Protein AF-K9GLC1-F1 (afdb_monomer)

Secondary structure (DSSP, 8-state):
-TTTT-EEEEE-SS-TT-EEEEE-HHHHHHHHHHHHHHHHHHHHHHHTS-HHHHHHHHHHHHHHHHHHHHT-S------------

InterPro domains:
  IPR000835 MarR-type HTH domain [PR00598] (14-30)
  IPR000835 MarR-type HTH domain [PR00598] (44-64)
  IPR000835 MarR-type HTH domain [PS50995] (1-66)
  IPR036388 Winged helix-like DNA-binding domain superfamily [G3DSA:1.10.10.10] (1-73)
  IPR036390 Winged helix DNA-binding domain superfamily [SSF46785] (1-71)

Radius of gyration: 20.77 Å; Cα contacts (8 Å, |Δi|>4): 44; chains: 1; bounding box: 45×38×54 Å

Structure (mmCIF, N/CA/C/O backbone):
data_AF-K9GLC1-F1
#
_entry.id   AF-K9GLC1-F1
#
loop_
_atom_site.group_PDB
_atom_site.id
_atom_site.type_symbol
_atom_site.label_atom_id
_atom_site.label_alt_id
_atom_site.label_comp_id
_atom_site.label_asym_id
_atom_site.label_entity_id
_atom_site.label_seq_id
_atom_site.pdbx_PDB_ins_code
_atom_site.Cartn_x
_atom_site.Cartn_y
_atom_site.Cartn_z
_atom_site.occupancy
_atom_site.B_iso_or_equiv
_atom_site.auth_seq_id
_atom_site.auth_comp_id
_atom_site.auth_asym_id
_atom_site.auth_atom_id
_atom_site.pdbx_PDB_model_num
ATOM 1 N N . MET A 1 1 ? -7.507 3.162 16.013 1.00 51.41 1 MET A N 1
ATOM 2 C CA . MET A 1 1 ? -8.349 2.056 15.479 1.00 51.41 1 MET A CA 1
ATOM 3 C C . MET A 1 1 ? -9.058 1.239 16.566 1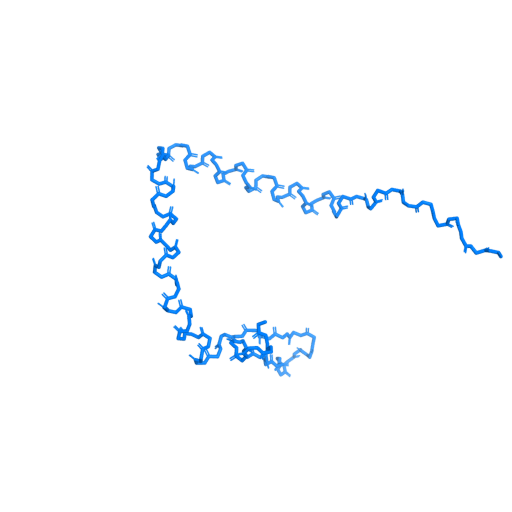.00 51.41 1 MET A C 1
ATOM 5 O O . MET A 1 1 ? -10.261 1.033 16.446 1.00 51.41 1 MET A O 1
ATOM 9 N N . THR A 1 2 ? -8.384 0.829 17.647 1.00 44.91 2 THR A N 1
ATOM 10 C CA . THR A 1 2 ? -9.013 0.193 18.831 1.00 44.91 2 THR A CA 1
ATOM 11 C C . THR A 1 2 ? -9.970 1.140 19.565 1.00 44.91 2 THR A C 1
ATOM 13 O O . THR A 1 2 ? -11.083 0.748 19.888 1.00 44.91 2 THR A O 1
ATOM 16 N N . GLN A 1 3 ? -9.599 2.417 19.713 1.00 51.91 3 GLN A N 1
ATOM 17 C CA . GLN A 1 3 ? -10.436 3.446 20.355 1.00 51.91 3 GLN A CA 1
ATOM 18 C C . GLN A 1 3 ? -11.702 3.811 19.546 1.00 51.91 3 GLN A C 1
ATOM 20 O O . GLN A 1 3 ? -12.680 4.286 20.105 1.00 51.91 3 GLN A O 1
ATOM 25 N N . ALA A 1 4 ? -11.722 3.521 18.236 1.00 58.75 4 ALA A N 1
ATOM 26 C CA . ALA A 1 4 ? -12.882 3.733 17.360 1.00 58.75 4 ALA A CA 1
ATOM 27 C C . ALA A 1 4 ? -13.855 2.528 17.323 1.00 58.75 4 ALA A C 1
ATOM 29 O O . ALA A 1 4 ? -14.917 2.592 16.690 1.00 58.75 4 ALA A O 1
ATOM 30 N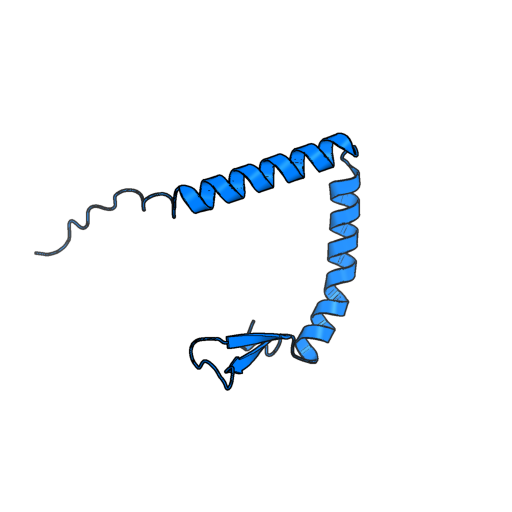 N . GLY A 1 5 ? -13.490 1.414 17.980 1.00 62.72 5 GLY A N 1
ATOM 31 C CA . GLY A 1 5 ? -14.262 0.168 18.001 1.00 62.72 5 GLY A CA 1
ATOM 32 C C . GLY A 1 5 ? -14.274 -0.590 16.669 1.00 62.72 5 GLY A C 1
ATOM 33 O O . GLY A 1 5 ? -15.187 -1.377 16.428 1.00 62.72 5 GLY A O 1
ATOM 34 N N . LEU A 1 6 ? -13.308 -0.340 15.777 1.00 62.09 6 LEU A N 1
ATOM 35 C CA . LEU A 1 6 ? -13.254 -0.935 14.431 1.00 62.09 6 LEU A CA 1
ATOM 36 C C . LEU A 1 6 ? -12.449 -2.242 14.387 1.00 62.09 6 LEU A C 1
ATOM 38 O O . LEU A 1 6 ? -12.636 -3.057 13.489 1.00 62.09 6 LEU A O 1
ATOM 42 N N . VAL A 1 7 ? -11.596 -2.471 15.383 1.00 64.00 7 VAL A N 1
ATOM 43 C CA . VAL A 1 7 ? -10.748 -3.662 15.495 1.00 64.00 7 VAL A CA 1
ATOM 44 C C . VAL A 1 7 ? -11.026 -4.338 16.838 1.00 64.00 7 VAL A C 1
ATOM 46 O O . VAL A 1 7 ? -10.906 -3.701 17.883 1.00 64.00 7 VAL A O 1
ATOM 49 N N . SER A 1 8 ? -11.427 -5.609 16.811 1.00 66.00 8 SER A N 1
ATOM 50 C CA . SER A 1 8 ? -11.469 -6.487 17.979 1.00 66.00 8 SER A CA 1
ATOM 51 C C . SER A 1 8 ? -10.091 -7.084 18.205 1.00 66.00 8 SER A C 1
ATOM 53 O O . SER A 1 8 ? -9.443 -7.549 17.267 1.00 66.00 8 SER A O 1
ATOM 55 N N . ARG A 1 9 ? -9.671 -7.107 19.464 1.00 67.25 9 ARG A N 1
ATOM 56 C CA . ARG A 1 9 ? -8.419 -7.712 19.906 1.00 67.25 9 ARG A CA 1
ATOM 57 C C . ARG A 1 9 ? -8.784 -8.923 20.751 1.00 67.25 9 ARG A C 1
ATOM 59 O O . ARG A 1 9 ? -9.402 -8.760 21.801 1.00 67.25 9 ARG A O 1
ATOM 66 N N . THR A 1 10 ? -8.446 -10.117 20.281 1.00 61.53 10 THR A N 1
ATOM 67 C CA . THR A 1 10 ? -8.679 -11.356 21.030 1.00 61.53 10 THR A CA 1
ATOM 68 C C . THR A 1 10 ? -7.335 -11.992 21.348 1.00 61.53 10 THR A C 1
ATOM 70 O O . THR A 1 10 ? -6.486 -12.146 20.470 1.00 61.53 10 THR A O 1
ATOM 73 N N . THR A 1 11 ? -7.121 -12.317 22.620 1.00 54.62 11 THR A N 1
ATOM 74 C CA . THR A 1 11 ? -5.932 -13.050 23.061 1.00 54.62 11 THR A CA 1
ATOM 75 C C . THR A 1 11 ? -6.058 -14.497 22.608 1.00 54.62 11 THR A C 1
ATOM 77 O O . THR A 1 11 ? -7.092 -15.128 22.845 1.00 54.62 11 THR A O 1
ATOM 80 N N . ASP A 1 12 ? -5.022 -15.014 21.953 1.00 55.22 12 ASP A N 1
ATOM 81 C CA . ASP A 1 12 ? -4.962 -16.426 21.595 1.00 55.22 12 ASP A CA 1
ATOM 82 C C . ASP A 1 12 ? -4.917 -17.271 22.883 1.00 55.22 12 ASP A C 1
ATOM 84 O O . ASP A 1 12 ? -4.146 -16.987 23.805 1.00 55.22 12 ASP A O 1
ATOM 88 N N . LYS A 1 13 ? -5.785 -18.286 22.988 1.00 56.25 13 LYS A N 1
ATOM 89 C CA . LYS A 1 13 ? -5.862 -19.148 24.179 1.00 56.25 13 LYS A CA 1
ATOM 90 C C . LYS A 1 13 ? -4.617 -20.031 24.341 1.00 56.25 13 LYS A C 1
ATOM 92 O O . LYS A 1 13 ? -4.369 -20.481 25.457 1.00 56.25 13 LYS A O 1
ATOM 97 N N . ALA A 1 14 ? -3.851 -20.262 23.273 1.00 61.00 14 ALA A N 1
ATOM 98 C CA . ALA A 1 14 ? -2.654 -21.101 23.278 1.00 61.00 14 ALA A CA 1
ATOM 99 C C . ALA A 1 14 ? -1.349 -20.311 23.494 1.00 61.00 14 ALA A C 1
ATOM 101 O O . ALA A 1 14 ? -0.388 -20.860 24.025 1.00 61.00 14 ALA A O 1
ATOM 102 N N . ASP A 1 15 ? -1.308 -19.022 23.139 1.00 55.25 15 ASP A N 1
ATOM 103 C CA . ASP A 1 15 ? -0.136 -18.162 23.345 1.00 55.25 15 ASP A CA 1
ATOM 104 C C . ASP A 1 15 ? -0.562 -16.733 23.706 1.00 55.25 15 ASP A C 1
ATOM 106 O O . ASP A 1 15 ? -0.970 -15.941 22.858 1.00 55.25 15 ASP A O 1
ATOM 110 N N . ARG A 1 16 ? -0.408 -16.370 24.985 1.00 54.59 16 ARG A N 1
ATOM 111 C CA . ARG A 1 16 ? -0.787 -15.049 25.520 1.00 54.59 16 ARG A CA 1
ATOM 112 C C . ARG A 1 16 ? 0.027 -13.886 24.941 1.00 54.59 16 ARG A C 1
ATOM 114 O O . ARG A 1 16 ? -0.330 -12.733 25.177 1.00 54.59 16 ARG A O 1
ATOM 121 N N . ARG A 1 17 ? 1.107 -14.165 24.201 1.00 63.88 17 ARG A N 1
ATOM 122 C CA . ARG A 1 17 ? 1.897 -13.151 23.484 1.00 63.88 17 ARG A CA 1
ATOM 123 C C . ARG A 1 17 ? 1.352 -12.864 22.087 1.00 63.88 17 ARG A C 1
ATOM 125 O O . ARG A 1 17 ? 1.722 -11.854 21.495 1.00 63.88 17 ARG A O 1
ATOM 132 N N . ARG A 1 18 ? 0.462 -13.711 21.559 1.00 47.91 18 ARG A N 1
ATOM 133 C CA . ARG A 1 18 ? -0.198 -13.498 20.270 1.00 47.91 18 ARG A CA 1
ATOM 134 C C . ARG A 1 18 ? -1.548 -12.839 20.472 1.00 47.91 18 ARG A C 1
ATOM 136 O O . ARG A 1 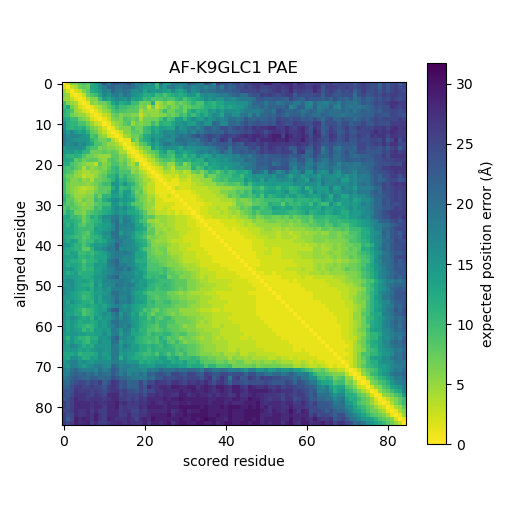18 ? -2.388 -13.275 21.258 1.00 47.91 18 ARG A O 1
ATOM 143 N N . GLN A 1 19 ? -1.763 -11.775 19.716 1.00 49.81 19 GLN A N 1
ATOM 144 C CA . GLN A 1 19 ? -3.045 -11.104 19.668 1.00 49.81 19 GLN A CA 1
ATOM 145 C C . GLN A 1 19 ? -3.579 -11.164 18.259 1.00 49.81 19 GLN A C 1
ATOM 147 O O . GLN A 1 19 ? -2.953 -10.686 17.315 1.00 49.81 19 GLN A O 1
ATOM 152 N N . VAL A 1 20 ? -4.757 -11.756 18.145 1.00 60.94 20 VAL A N 1
ATOM 153 C CA . VAL A 1 20 ? -5.491 -11.804 16.896 1.00 60.94 20 VAL A CA 1
ATOM 154 C C . VAL A 1 20 ? -6.246 -10.489 16.781 1.00 60.94 20 VAL A C 1
ATOM 156 O O . VAL A 1 20 ? -7.120 -10.174 17.596 1.00 60.94 20 VAL A O 1
ATOM 159 N N . LEU A 1 21 ? -5.860 -9.694 15.787 1.00 64.75 21 LEU A N 1
ATOM 160 C CA . LEU A 1 21 ? -6.581 -8.493 15.398 1.00 64.75 21 LEU A CA 1
ATOM 161 C C . LEU A 1 21 ? -7.588 -8.881 14.319 1.00 64.75 21 LEU A C 1
ATOM 163 O O . LEU A 1 21 ? -7.217 -9.313 13.233 1.00 64.75 21 LEU A O 1
ATOM 167 N N . GLY A 1 22 ? -8.870 -8.740 14.638 1.00 68.69 22 GLY A N 1
ATOM 168 C CA . GLY A 1 22 ? -9.968 -8.917 13.693 1.00 68.69 22 GLY A CA 1
ATOM 169 C C . GLY A 1 22 ? -10.729 -7.610 13.522 1.00 68.69 22 GLY A C 1
ATOM 170 O O . GLY A 1 22 ? -10.790 -6.801 14.443 1.00 68.69 22 GLY A O 1
ATOM 171 N N . LEU A 1 23 ? -11.344 -7.379 12.365 1.00 73.19 23 LEU A N 1
ATOM 172 C CA . LEU A 1 23 ? -12.295 -6.273 12.228 1.00 73.19 23 LEU A CA 1
ATOM 173 C C . LEU A 1 23 ? -13.569 -6.588 13.023 1.00 73.19 23 LEU A C 1
ATOM 175 O O . LEU A 1 23 ? -14.113 -7.687 12.899 1.00 73.19 23 LEU A O 1
ATOM 179 N N . THR A 1 24 ? -14.094 -5.626 13.785 1.00 76.94 24 THR A N 1
ATOM 180 C CA . THR A 1 24 ? -15.430 -5.750 14.405 1.00 76.94 24 THR A CA 1
ATOM 181 C C . THR A 1 24 ? -16.525 -5.670 13.336 1.00 76.94 24 THR A C 1
ATOM 183 O O . THR A 1 24 ? -16.260 -5.307 12.193 1.00 76.94 24 THR A O 1
ATOM 186 N N . ALA A 1 25 ? -17.790 -5.947 13.672 1.00 76.00 25 ALA A N 1
ATOM 187 C CA . ALA A 1 25 ? -18.901 -5.731 12.733 1.00 76.00 25 ALA A CA 1
ATOM 188 C C . ALA A 1 25 ? -18.986 -4.269 12.242 1.00 76.00 25 ALA A C 1
ATOM 190 O O . ALA A 1 25 ? -19.201 -4.029 11.053 1.00 76.00 25 ALA A O 1
ATOM 191 N N . LYS A 1 26 ? -18.727 -3.305 13.139 1.00 72.50 26 LYS A N 1
ATOM 192 C CA . LYS A 1 26 ? -18.607 -1.874 12.821 1.00 72.50 26 LYS A CA 1
ATOM 193 C C . LYS A 1 26 ? -17.401 -1.605 11.914 1.00 72.50 26 LYS A C 1
ATOM 195 O O . LYS A 1 26 ? -17.542 -0.923 10.905 1.00 72.50 26 LYS A O 1
ATOM 200 N N . GLY A 1 27 ? -16.254 -2.212 12.223 1.00 73.50 27 GLY A N 1
ATOM 201 C CA . GLY A 1 27 ? -15.050 -2.176 11.389 1.00 73.50 27 GLY A CA 1
ATOM 202 C C . GLY A 1 27 ? -15.283 -2.696 9.979 1.00 73.50 27 GLY A C 1
ATOM 203 O O . GLY A 1 27 ? -14.903 -2.044 9.018 1.00 73.50 27 GLY A O 1
ATOM 204 N N . ARG A 1 28 ? -15.983 -3.826 9.842 1.00 79.81 28 ARG A N 1
ATOM 205 C CA . ARG A 1 28 ? -16.342 -4.413 8.545 1.00 79.81 28 ARG A CA 1
ATOM 206 C C . ARG A 1 28 ? -17.314 -3.543 7.752 1.00 79.81 28 ARG A C 1
ATOM 208 O O . ARG A 1 28 ? -17.229 -3.528 6.531 1.00 79.81 28 ARG A O 1
ATOM 215 N N . LYS A 1 29 ? -18.238 -2.838 8.415 1.00 78.94 29 LYS A N 1
ATOM 216 C CA . LYS A 1 29 ? -19.158 -1.907 7.744 1.00 78.94 29 LYS A CA 1
ATOM 217 C C . LYS A 1 29 ? -18.394 -0.726 7.143 1.00 78.94 29 LYS A C 1
ATOM 219 O O . LYS A 1 29 ? -18.494 -0.511 5.945 1.00 78.94 29 LYS A O 1
ATOM 224 N N . VAL A 1 30 ? -17.560 -0.067 7.946 1.00 79.88 30 VAL A N 1
ATOM 225 C CA . VAL A 1 30 ? -16.698 1.033 7.483 1.00 79.88 30 VAL A CA 1
ATOM 226 C C . VAL A 1 30 ? -15.742 0.560 6.385 1.00 79.88 30 VAL A C 1
ATOM 228 O O . VAL A 1 30 ? -15.585 1.222 5.367 1.00 79.88 30 VAL A O 1
ATOM 231 N N . TYR A 1 31 ? -15.152 -0.627 6.546 1.00 78.69 31 TYR A N 1
ATOM 232 C CA . TYR A 1 31 ? -14.301 -1.239 5.527 1.00 78.69 31 TYR A CA 1
ATOM 233 C C . TYR A 1 31 ? -15.048 -1.413 4.196 1.00 78.69 31 TYR A C 1
ATOM 235 O O . TYR A 1 31 ? -14.540 -1.009 3.160 1.00 78.69 31 TYR A O 1
ATOM 243 N N . ARG A 1 32 ? -16.285 -1.929 4.208 1.00 80.31 32 ARG A N 1
ATOM 244 C CA . ARG A 1 32 ? -17.098 -2.077 2.987 1.00 80.31 32 ARG A CA 1
ATOM 245 C C . ARG A 1 32 ? -17.496 -0.756 2.332 1.00 80.31 32 ARG A C 1
ATOM 247 O O . ARG A 1 32 ? -17.737 -0.754 1.134 1.00 80.31 32 ARG A O 1
ATOM 254 N N . GLU A 1 33 ? -17.596 0.325 3.095 1.00 82.06 33 GLU A N 1
ATOM 255 C CA . GLU A 1 33 ? -17.943 1.646 2.560 1.00 82.06 33 GLU A CA 1
ATOM 256 C C . GLU A 1 33 ? -16.732 2.321 1.899 1.00 82.06 33 GLU A C 1
ATOM 258 O O . GLU A 1 33 ? -16.868 2.934 0.846 1.00 82.06 33 GLU A O 1
ATOM 263 N N . ILE A 1 34 ? -15.537 2.172 2.479 1.00 82.25 34 ILE A N 1
ATOM 264 C CA . ILE A 1 34 ? -14.331 2.884 2.022 1.00 82.25 34 ILE A CA 1
ATOM 265 C C . ILE A 1 34 ? -13.569 2.104 0.943 1.00 82.25 34 ILE A C 1
ATOM 267 O O . ILE A 1 34 ? -13.027 2.698 0.011 1.00 82.25 34 ILE A O 1
ATOM 271 N N . VAL A 1 35 ? -13.519 0.774 1.048 1.00 88.06 35 VAL A N 1
ATOM 272 C CA . VAL A 1 35 ? -12.701 -0.072 0.163 1.00 88.06 35 VAL A CA 1
ATOM 273 C C . VAL A 1 35 ? -13.065 0.057 -1.314 1.00 88.06 35 VAL A C 1
ATOM 275 O O . VAL A 1 35 ? -12.136 0.178 -2.105 1.00 88.06 35 VAL A O 1
ATOM 278 N N . PRO A 1 36 ? -14.346 0.093 -1.728 1.00 88.56 36 PRO A N 1
ATOM 279 C CA . PRO A 1 36 ? -14.677 0.257 -3.141 1.00 88.56 36 PRO A CA 1
ATOM 280 C C . PRO A 1 36 ? -14.113 1.550 -3.740 1.00 88.56 36 PRO A C 1
ATOM 282 O O . PRO A 1 36 ? -13.580 1.523 -4.843 1.00 88.56 36 PRO A O 1
ATOM 285 N N . ALA A 1 37 ? -14.169 2.663 -2.998 1.00 85.50 37 ALA A N 1
ATOM 286 C CA . ALA A 1 37 ? -13.616 3.939 -3.448 1.00 85.50 37 ALA A CA 1
ATOM 287 C C . ALA A 1 37 ? -12.081 3.897 -3.538 1.00 85.50 37 ALA A C 1
ATOM 289 O O . ALA A 1 37 ? -11.506 4.383 -4.507 1.00 85.50 37 ALA A O 1
ATOM 290 N N . ALA A 1 38 ? -11.420 3.267 -2.562 1.00 83.62 38 ALA A N 1
ATOM 291 C CA . ALA A 1 38 ? -9.969 3.092 -2.578 1.00 83.62 38 ALA A CA 1
ATOM 292 C C . ALA A 1 38 ? -9.499 2.197 -3.738 1.00 83.62 38 ALA A C 1
ATOM 294 O O . ALA A 1 38 ? -8.517 2.525 -4.396 1.00 83.62 38 ALA A O 1
ATOM 295 N N . LEU A 1 39 ? -10.219 1.106 -4.021 1.00 88.38 39 LEU A N 1
ATOM 296 C CA . LEU A 1 39 ? -9.927 0.205 -5.140 1.00 88.38 39 LEU A CA 1
ATOM 297 C C . LEU A 1 39 ? -10.163 0.876 -6.496 1.00 88.38 39 LEU A C 1
ATOM 299 O O . LEU A 1 39 ? -9.382 0.668 -7.419 1.00 88.38 39 LEU A O 1
ATOM 303 N N . ALA A 1 40 ? -11.219 1.684 -6.627 1.00 90.12 40 ALA A N 1
ATOM 304 C CA . ALA A 1 40 ? -11.467 2.449 -7.847 1.00 90.12 40 ALA A CA 1
ATOM 305 C C . ALA A 1 40 ? -10.328 3.444 -8.111 1.00 90.12 40 ALA A C 1
ATOM 307 O O . ALA A 1 40 ? -9.771 3.469 -9.205 1.00 90.12 40 ALA A O 1
ATOM 308 N N . TYR A 1 41 ? -9.921 4.189 -7.082 1.00 90.38 41 TYR A N 1
ATOM 309 C CA . TYR A 1 41 ? -8.791 5.109 -7.169 1.00 90.38 41 TYR A CA 1
ATOM 310 C C . TYR A 1 41 ? -7.473 4.394 -7.507 1.00 90.38 41 TYR A C 1
ATOM 312 O O . TYR A 1 41 ? -6.724 4.852 -8.365 1.00 90.38 41 TYR A O 1
ATOM 320 N N . GLU A 1 42 ? -7.191 3.254 -6.870 1.00 89.69 42 GLU A N 1
ATOM 321 C CA . GLU A 1 42 ? -6.019 2.428 -7.181 1.00 89.69 42 GLU A CA 1
ATOM 322 C C . GLU A 1 42 ? -6.036 1.949 -8.638 1.00 89.69 42 GLU A C 1
ATOM 324 O O . GLU A 1 42 ? -5.018 2.038 -9.323 1.00 89.69 42 GLU A O 1
ATOM 329 N N . ALA A 1 43 ? -7.184 1.477 -9.130 1.00 9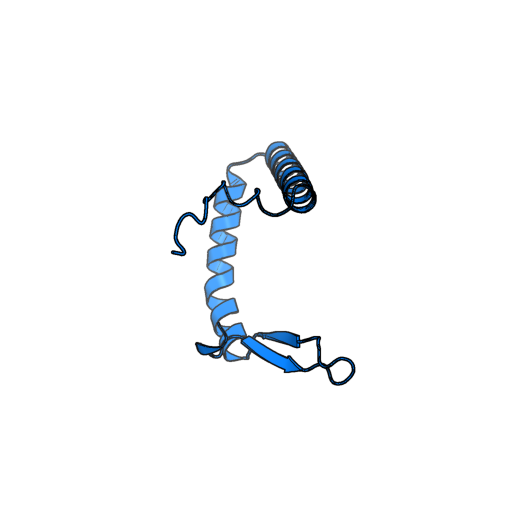0.56 43 ALA A N 1
ATOM 330 C CA . ALA A 1 43 ? -7.330 1.019 -10.506 1.00 90.56 43 ALA A CA 1
ATOM 331 C C . ALA A 1 43 ? -7.110 2.152 -11.519 1.00 90.56 43 ALA A C 1
ATOM 333 O O . ALA A 1 43 ? -6.429 1.943 -12.523 1.00 90.56 43 ALA A O 1
ATOM 334 N N . GLU A 1 44 ? -7.634 3.350 -11.250 1.00 93.75 44 GLU A N 1
ATOM 335 C CA . GLU A 1 44 ? -7.396 4.536 -12.079 1.00 93.75 44 GLU A CA 1
ATOM 336 C C . GLU A 1 44 ? -5.917 4.936 -12.071 1.00 93.75 44 GLU A C 1
ATOM 338 O O . GLU A 1 44 ? -5.311 5.111 -13.129 1.00 93.75 44 GLU A O 1
ATOM 343 N N . LEU A 1 45 ? -5.312 5.013 -10.884 1.00 92.88 45 LEU A N 1
ATOM 344 C CA . LEU A 1 45 ? -3.916 5.402 -10.716 1.00 92.88 45 LEU A CA 1
ATOM 345 C C . LEU A 1 45 ? -2.972 4.415 -11.409 1.00 92.88 45 LEU A C 1
ATOM 347 O O . LEU A 1 45 ? -2.125 4.817 -12.207 1.00 92.88 45 LEU A O 1
ATOM 351 N N . LEU A 1 46 ? -3.132 3.116 -11.151 1.00 93.12 46 LEU A N 1
ATOM 352 C CA . LEU A 1 46 ? -2.320 2.072 -11.775 1.00 93.12 46 LEU A CA 1
ATOM 353 C C . LEU A 1 46 ? -2.644 1.895 -13.256 1.00 93.12 46 LEU A C 1
ATOM 355 O O . LEU A 1 46 ? -1.783 1.422 -13.996 1.00 93.12 46 LEU A O 1
ATOM 359 N N . GLY A 1 47 ? -3.848 2.265 -13.698 1.00 93.75 47 GLY A N 1
ATOM 360 C CA . GLY A 1 47 ? -4.279 2.238 -15.094 1.00 93.75 47 GLY A CA 1
ATOM 361 C C . GLY A 1 47 ? -3.436 3.125 -16.012 1.00 93.75 47 GLY A C 1
ATOM 362 O O . GLY A 1 47 ? -3.336 2.832 -17.201 1.00 93.75 47 GLY A O 1
ATOM 363 N N . THR A 1 48 ? -2.762 4.139 -15.457 1.00 96.12 48 THR A N 1
ATOM 364 C CA . THR A 1 48 ? -1.816 5.007 -16.185 1.00 96.12 48 THR A CA 1
ATOM 365 C C . THR A 1 48 ? -0.545 4.287 -16.647 1.00 96.12 48 THR A C 1
ATOM 367 O O . THR A 1 48 ? 0.142 4.772 -17.542 1.00 96.12 48 THR A O 1
ATOM 370 N N . LEU A 1 49 ? -0.240 3.126 -16.061 1.00 96.50 49 LEU A N 1
ATOM 371 C CA . LEU A 1 49 ? 0.930 2.318 -16.386 1.00 96.50 49 LEU A CA 1
ATOM 372 C C . LEU A 1 49 ? 0.576 1.227 -17.408 1.00 96.50 49 LEU A C 1
ATOM 374 O O . LEU A 1 49 ? -0.536 0.699 -17.445 1.00 96.50 49 LEU A O 1
ATOM 378 N N . SER A 1 50 ? 1.538 0.811 -18.219 1.00 96.94 50 SER A N 1
ATOM 379 C CA . SER A 1 50 ? 1.459 -0.428 -18.994 1.00 96.94 50 SER A CA 1
ATOM 380 C C . SER A 1 50 ? 1.602 -1.660 -18.090 1.00 96.94 50 SER A C 1
ATOM 382 O O . SER A 1 50 ? 1.991 -1.581 -16.922 1.00 96.94 50 SER A O 1
ATOM 384 N N . ALA A 1 51 ? 1.299 -2.847 -18.624 1.00 94.12 51 ALA A N 1
ATOM 385 C CA . ALA A 1 51 ? 1.494 -4.096 -17.884 1.00 94.12 51 ALA A CA 1
ATOM 386 C C . ALA A 1 51 ? 2.964 -4.303 -17.470 1.00 94.12 51 ALA A C 1
ATOM 388 O O . ALA A 1 51 ? 3.226 -4.698 -16.337 1.00 94.12 51 ALA A O 1
ATOM 389 N N . ALA A 1 52 ? 3.910 -3.975 -18.356 1.00 97.12 52 ALA A N 1
ATOM 390 C CA . ALA A 1 52 ? 5.338 -4.092 -18.078 1.00 97.12 52 ALA A CA 1
ATOM 391 C C . ALA A 1 52 ? 5.795 -3.117 -16.980 1.00 97.12 52 ALA A C 1
ATOM 393 O O . ALA A 1 52 ? 6.542 -3.508 -16.084 1.00 97.12 52 ALA A O 1
ATOM 394 N N . GLU A 1 53 ? 5.307 -1.874 -17.004 1.00 97.44 53 GLU A N 1
ATOM 395 C CA . GLU A 1 53 ? 5.621 -0.872 -15.978 1.00 97.44 53 GLU A CA 1
ATOM 396 C C . GLU A 1 53 ? 5.061 -1.258 -14.609 1.00 97.44 53 GLU A C 1
ATOM 398 O O . GLU A 1 53 ? 5.759 -1.114 -13.607 1.00 97.44 53 GLU A O 1
ATOM 403 N N . ARG A 1 54 ? 3.849 -1.827 -14.552 1.00 95.81 54 ARG A N 1
ATOM 404 C CA . ARG A 1 54 ? 3.285 -2.364 -13.301 1.00 95.81 54 ARG A CA 1
ATOM 405 C C . ARG A 1 54 ? 4.158 -3.469 -12.711 1.00 95.81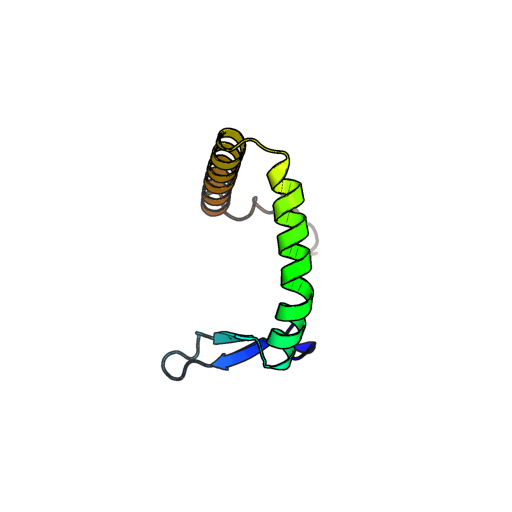 54 ARG A C 1
ATOM 407 O O . ARG A 1 54 ? 4.459 -3.437 -11.521 1.00 95.81 54 ARG A O 1
ATOM 414 N N . THR A 1 55 ? 4.606 -4.416 -13.536 1.00 96.06 55 THR A N 1
ATOM 415 C CA . THR A 1 55 ? 5.514 -5.483 -13.091 1.00 96.06 55 THR A CA 1
ATOM 416 C C . THR A 1 55 ? 6.858 -4.929 -12.620 1.00 96.06 55 THR A C 1
ATOM 418 O O . THR A 1 55 ? 7.384 -5.370 -11.598 1.00 96.06 55 THR A O 1
ATOM 421 N N . ALA A 1 56 ? 7.416 -3.947 -13.332 1.00 97.31 56 ALA A N 1
ATOM 422 C CA . ALA A 1 56 ? 8.670 -3.314 -12.942 1.00 97.31 56 ALA A CA 1
ATOM 423 C C . ALA A 1 56 ? 8.542 -2.578 -11.599 1.00 97.31 56 ALA A C 1
ATOM 425 O O . ALA A 1 56 ? 9.404 -2.731 -10.732 1.00 97.31 56 ALA A O 1
ATOM 426 N N . LEU A 1 57 ? 7.456 -1.826 -11.405 1.00 96.38 57 LEU A N 1
ATOM 427 C CA . LEU A 1 57 ? 7.170 -1.116 -10.163 1.00 96.38 57 LEU A CA 1
ATOM 428 C C . LEU A 1 57 ? 7.067 -2.079 -8.972 1.00 96.38 57 LEU A C 1
ATOM 430 O O . LEU A 1 57 ? 7.752 -1.875 -7.969 1.00 96.38 57 LEU A O 1
ATOM 434 N N . ASP A 1 58 ? 6.274 -3.147 -9.099 1.00 95.94 58 ASP A N 1
ATOM 435 C CA . ASP A 1 58 ? 6.116 -4.169 -8.054 1.00 95.94 58 ASP A CA 1
ATOM 436 C C . ASP A 1 58 ? 7.460 -4.813 -7.672 1.00 95.94 58 ASP A C 1
ATOM 438 O O . ASP A 1 58 ? 7.817 -4.910 -6.491 1.00 95.94 58 ASP A O 1
ATOM 442 N N . HIS A 1 59 ? 8.265 -5.166 -8.678 1.00 97.31 59 HIS A N 1
ATOM 443 C CA . HIS A 1 59 ? 9.591 -5.734 -8.469 1.00 97.31 59 HIS A CA 1
ATOM 444 C C . HIS A 1 59 ? 10.524 -4.771 -7.717 1.00 97.31 59 HIS A C 1
ATOM 446 O O . HIS A 1 59 ? 11.215 -5.178 -6.775 1.00 97.31 59 HIS A O 1
ATOM 452 N N . LEU 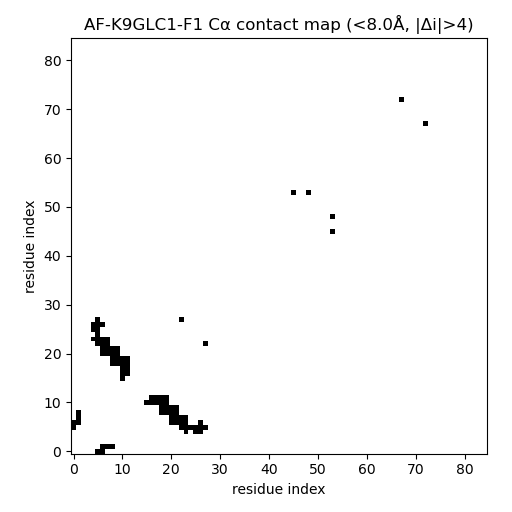A 1 60 ? 10.538 -3.489 -8.092 1.00 97.69 60 LEU A N 1
ATOM 453 C CA . LEU A 1 60 ? 11.385 -2.478 -7.456 1.00 97.69 60 LEU A CA 1
ATOM 454 C C . LEU A 1 60 ? 10.961 -2.205 -6.008 1.00 97.69 60 LEU A C 1
ATOM 456 O O . LEU A 1 60 ? 11.815 -2.220 -5.119 1.00 97.69 60 LEU A O 1
ATOM 460 N N . ILE A 1 61 ? 9.662 -2.031 -5.746 1.00 96.94 61 ILE A N 1
ATOM 461 C CA . ILE A 1 61 ? 9.133 -1.838 -4.386 1.00 96.94 61 ILE A CA 1
ATOM 462 C C . ILE A 1 61 ? 9.459 -3.053 -3.514 1.00 96.94 61 ILE A C 1
ATOM 464 O O . ILE A 1 61 ? 9.918 -2.899 -2.378 1.00 96.94 61 ILE A O 1
ATOM 468 N N . SER A 1 62 ? 9.287 -4.265 -4.044 1.00 96.12 62 SER A N 1
ATOM 469 C CA . SER A 1 62 ? 9.616 -5.508 -3.345 1.00 96.12 62 SER A CA 1
ATOM 470 C C . SER A 1 62 ? 11.100 -5.600 -2.994 1.00 96.12 62 SER A C 1
ATOM 472 O O . SER A 1 62 ? 11.456 -5.983 -1.874 1.00 96.12 62 SER A O 1
ATOM 474 N N . LYS A 1 63 ? 11.980 -5.224 -3.927 1.00 96.50 63 LYS A N 1
ATOM 475 C CA . LYS A 1 63 ? 13.432 -5.204 -3.716 1.00 96.50 63 LYS A CA 1
ATOM 476 C C . LYS A 1 63 ? 13.831 -4.193 -2.639 1.00 96.50 63 LYS A C 1
ATOM 478 O O . LYS A 1 63 ? 14.575 -4.548 -1.727 1.00 96.50 63 LYS A O 1
ATOM 483 N N . LEU A 1 64 ? 13.297 -2.973 -2.701 1.00 95.56 64 LEU A N 1
ATOM 484 C CA . LEU A 1 64 ? 13.564 -1.926 -1.709 1.00 95.56 64 LEU A CA 1
ATOM 485 C C . LEU A 1 64 ? 13.021 -2.298 -0.326 1.00 95.56 64 LEU A C 1
ATOM 487 O O . LEU A 1 64 ? 13.709 -2.117 0.672 1.00 95.56 64 LEU A O 1
ATOM 491 N N . SER A 1 65 ? 11.834 -2.900 -0.259 1.00 93.44 65 SER A N 1
ATOM 492 C CA . SER A 1 65 ? 11.224 -3.353 0.999 1.00 93.44 65 SER A CA 1
ATOM 493 C C . SER A 1 65 ? 11.997 -4.501 1.660 1.00 93.44 65 SER A C 1
ATOM 495 O O . SER A 1 65 ? 11.936 -4.687 2.876 1.00 93.44 65 SER A O 1
ATOM 497 N N . ARG A 1 66 ? 12.708 -5.324 0.878 1.00 94.44 66 ARG A N 1
ATOM 498 C CA . ARG A 1 66 ? 13.664 -6.314 1.408 1.00 94.44 66 ARG A CA 1
ATOM 499 C C . ARG A 1 66 ? 14.902 -5.612 1.954 1.00 94.44 66 ARG A C 1
ATOM 501 O O . ARG A 1 66 ? 15.177 -5.751 3.138 1.00 94.44 66 ARG A O 1
ATOM 508 N N . ALA A 1 67 ? 15.533 -4.763 1.146 1.00 92.44 67 ALA A N 1
ATOM 509 C CA . ALA A 1 67 ? 16.713 -4.010 1.562 1.00 92.44 67 ALA A CA 1
ATOM 510 C C . ALA A 1 67 ? 16.474 -3.176 2.835 1.00 92.44 67 ALA A C 1
ATOM 512 O O . ALA A 1 67 ? 17.307 -3.179 3.730 1.00 92.44 67 ALA A O 1
ATOM 513 N N . ALA A 1 68 ? 15.319 -2.517 2.962 1.00 91.94 68 ALA A N 1
ATOM 514 C CA . ALA A 1 68 ? 14.968 -1.730 4.145 1.00 91.94 68 ALA A CA 1
ATOM 515 C C . ALA A 1 68 ? 14.829 -2.579 5.421 1.00 91.94 68 ALA A C 1
ATOM 517 O O . ALA A 1 68 ? 15.155 -2.112 6.507 1.00 91.94 68 ALA A O 1
ATOM 518 N N . ARG A 1 69 ? 14.358 -3.828 5.308 1.00 90.69 69 ARG A N 1
ATOM 519 C CA . ARG A 1 69 ? 14.316 -4.756 6.449 1.00 90.69 69 ARG A CA 1
ATOM 520 C C . ARG A 1 69 ? 15.713 -5.211 6.849 1.00 90.69 69 ARG A C 1
ATOM 522 O O . ARG A 1 69 ? 15.986 -5.315 8.040 1.00 90.69 69 ARG A O 1
ATOM 529 N N . ASP A 1 70 ? 16.571 -5.443 5.863 1.00 89.38 70 ASP A N 1
ATOM 530 C CA . ASP A 1 70 ? 17.931 -5.935 6.078 1.00 89.38 70 ASP A CA 1
ATOM 531 C C . ASP A 1 70 ? 18.856 -4.844 6.645 1.00 89.38 70 ASP A C 1
ATOM 533 O O . ASP A 1 70 ? 19.703 -5.126 7.487 1.00 89.38 70 ASP A O 1
ATOM 537 N N . LEU A 1 71 ? 18.664 -3.586 6.232 1.00 88.25 71 LEU A N 1
ATOM 538 C CA . LEU A 1 71 ? 19.409 -2.426 6.737 1.00 88.25 71 LEU A CA 1
ATOM 539 C C . LEU A 1 71 ? 19.039 -2.048 8.184 1.00 88.25 71 LEU A C 1
ATOM 541 O O . LEU A 1 71 ? 19.765 -1.279 8.814 1.00 88.25 71 LEU A O 1
ATOM 545 N N . GLY A 1 72 ? 17.937 -2.587 8.720 1.00 76.81 72 GLY A N 1
ATOM 546 C CA . GLY A 1 72 ? 17.360 -2.147 9.989 1.00 76.81 72 GLY A CA 1
ATOM 547 C C . GLY A 1 72 ? 16.765 -0.734 9.896 1.00 76.81 72 GLY A C 1
ATOM 548 O O . GLY A 1 72 ? 16.770 -0.124 8.823 1.00 76.81 72 GLY A O 1
ATOM 549 N N . PRO A 1 73 ? 16.213 -0.180 10.995 1.00 70.38 73 PRO A N 1
ATOM 550 C CA . PRO A 1 73 ? 15.885 1.241 11.017 1.00 70.38 73 PRO A CA 1
ATOM 551 C C . PRO A 1 73 ? 17.146 2.015 10.630 1.00 70.38 73 PRO A C 1
ATOM 553 O O . PRO A 1 73 ? 18.220 1.709 11.155 1.00 70.38 73 PRO A O 1
ATOM 556 N N . ALA A 1 74 ? 17.021 2.975 9.702 1.00 63.44 74 ALA A N 1
ATOM 557 C CA . ALA A 1 74 ? 18.107 3.897 9.388 1.00 63.44 74 ALA A CA 1
ATOM 558 C C . ALA A 1 74 ? 18.660 4.371 10.728 1.00 63.44 74 ALA A C 1
ATOM 560 O O . ALA A 1 74 ? 17.879 4.928 11.505 1.00 63.44 74 ALA A O 1
ATOM 561 N N . ARG A 1 75 ? 19.921 4.003 11.035 1.00 58.31 75 ARG A N 1
ATOM 562 C CA . ARG A 1 75 ? 20.587 4.307 12.310 1.00 58.31 75 ARG A CA 1
ATOM 563 C C . ARG A 1 75 ? 20.116 5.688 12.710 1.00 58.31 75 ARG A C 1
ATOM 565 O O . ARG A 1 75 ? 20.329 6.605 11.916 1.00 58.31 75 ARG A O 1
ATOM 572 N N . ALA A 1 76 ? 19.401 5.777 13.837 1.00 52.84 76 ALA A N 1
ATOM 573 C CA . ALA A 1 76 ? 18.979 7.044 14.407 1.00 52.84 76 ALA A CA 1
ATOM 574 C C . ALA A 1 76 ? 20.170 7.984 14.243 1.00 52.84 76 ALA A C 1
ATOM 576 O O . ALA A 1 76 ? 21.260 7.663 14.724 1.00 52.84 76 ALA A O 1
ATOM 577 N N . ALA A 1 77 ? 20.001 8.988 13.381 1.00 53.78 77 ALA A N 1
ATOM 578 C CA . ALA A 1 77 ? 21.051 9.938 13.088 1.00 53.78 77 ALA A CA 1
ATOM 579 C C . ALA A 1 77 ? 21.551 10.440 14.439 1.00 53.78 77 ALA A C 1
ATOM 581 O O . ALA A 1 77 ? 20.721 10.777 15.281 1.00 53.78 77 ALA A O 1
ATOM 582 N N . ASP A 1 78 ? 22.865 10.355 14.636 1.00 54.22 78 ASP A N 1
ATOM 583 C CA . ASP A 1 78 ? 23.588 10.749 15.839 1.00 54.22 78 ASP A CA 1
ATOM 584 C C . ASP A 1 78 ? 22.916 11.942 16.540 1.00 54.22 78 ASP A C 1
ATOM 586 O O . ASP A 1 78 ? 23.088 13.087 16.126 1.00 54.22 78 ASP A O 1
ATOM 590 N N . GLU A 1 79 ? 22.160 11.684 17.607 1.00 49.59 79 GLU A N 1
ATOM 591 C CA . GLU A 1 79 ? 21.955 12.681 18.651 1.00 49.59 79 GLU A CA 1
ATOM 592 C C . GLU A 1 79 ? 23.001 12.376 19.727 1.00 49.59 79 GLU A C 1
ATOM 594 O O . GLU A 1 79 ? 22.900 11.340 20.394 1.00 49.59 79 GLU A O 1
ATOM 599 N N . PRO A 1 80 ? 24.046 13.209 19.881 1.00 50.62 80 PRO A N 1
ATOM 600 C CA . PRO A 1 80 ? 24.847 13.168 21.088 1.00 50.62 80 PRO A CA 1
ATOM 601 C C . PRO A 1 80 ? 23.949 13.598 22.254 1.00 50.62 80 PRO A C 1
ATOM 603 O O . PRO A 1 80 ? 23.465 14.729 22.297 1.00 50.62 80 PRO A O 1
ATOM 606 N N . ASP A 1 81 ? 23.715 12.676 23.187 1.00 54.81 81 ASP A N 1
ATOM 607 C CA . ASP A 1 81 ? 23.154 12.944 24.514 1.00 54.81 81 ASP A CA 1
ATOM 608 C C . ASP A 1 81 ? 24.204 13.692 25.357 1.00 54.81 81 ASP A C 1
ATOM 610 O O . ASP A 1 81 ? 24.792 13.149 26.288 1.00 54.81 81 ASP A O 1
ATOM 614 N N . ASP A 1 82 ? 24.498 14.937 24.979 1.00 55.00 82 ASP A N 1
ATOM 615 C CA . ASP A 1 82 ? 25.259 15.873 25.806 1.00 55.00 82 ASP A CA 1
ATOM 616 C C . ASP A 1 82 ? 24.262 16.649 26.673 1.00 55.00 82 ASP A C 1
ATOM 618 O O . ASP A 1 82 ? 23.756 17.705 26.286 1.00 55.00 82 ASP A O 1
ATOM 622 N N . GLY A 1 83 ? 23.935 16.107 27.850 1.00 58.50 83 GLY A N 1
ATOM 623 C CA . GLY A 1 83 ? 22.939 16.755 28.705 1.00 58.50 83 GLY A CA 1
ATOM 624 C C . GLY A 1 83 ? 22.741 16.243 30.129 1.00 58.50 83 GLY A C 1
ATOM 625 O O . GLY A 1 83 ? 21.706 16.556 30.712 1.00 58.50 83 GLY A O 1
ATOM 626 N N . GLN A 1 84 ? 23.680 15.498 30.722 1.00 43.41 84 GLN A N 1
ATOM 627 C CA . GLN A 1 84 ? 23.650 15.196 32.16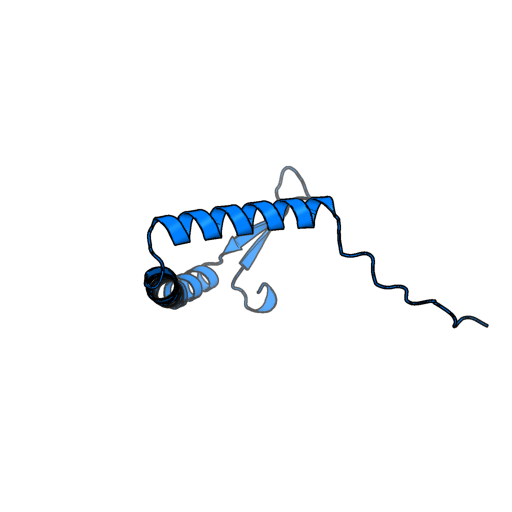2 1.00 43.41 84 GLN A CA 1
ATOM 628 C C . GLN A 1 84 ? 24.954 15.609 32.856 1.00 43.41 84 GLN A C 1
ATOM 630 O O . GLN A 1 84 ? 25.911 14.839 32.916 1.00 43.41 84 GLN A O 1
ATOM 635 N N . ALA A 1 85 ? 24.947 16.825 33.411 1.00 44.66 85 ALA A N 1
ATOM 636 C CA . ALA A 1 85 ? 25.663 17.218 34.626 1.00 44.66 85 ALA A CA 1
ATOM 637 C C . ALA A 1 85 ? 24.939 18.404 35.278 1.00 44.66 85 ALA A C 1
ATOM 639 O O . ALA A 1 85 ? 24.667 19.390 34.555 1.00 44.66 85 ALA A O 1
#

Mean predict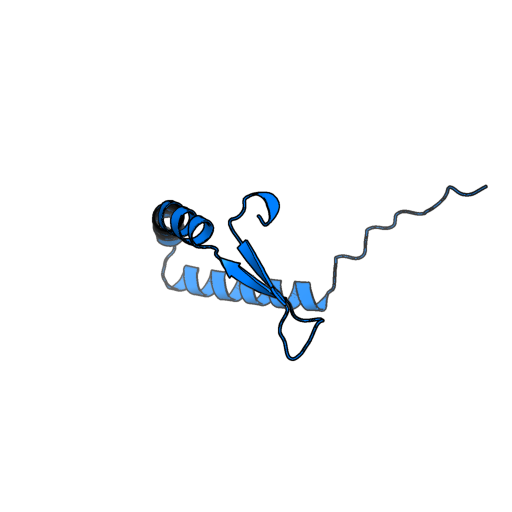ed aligned error: 13.28 Å

Foldseek 3Di:
DVVVQQWDWDQDPVDNVDTDTDGDPVNVVVCVVVVVVVVVVVCVVCVVDDPVVVVVVVVVVVVVVVVDVVCDPPPPPDDPPPDDD

Organism: NCBI:txid1238182

Sequence (85 aa):
MTQAGLVSRTTDKADRRRQVLGLTAKGRKVYREIVPAALAYEAELLGTLSAAERTALDHLISKLSRAARDLGPARAADEPDDGQA

Nearest PDB structures (foldseek):
  8ylg-assembly1_B  TM=7.455E-01  e=8.279E-04  Burkholderia thailandensis
  8ylm-assembly1_A  TM=7.578E-01  e=2.008E-03  Deinococcus radiodurans
  3mex-assembly1_B  TM=7.649E-01  e=6.848E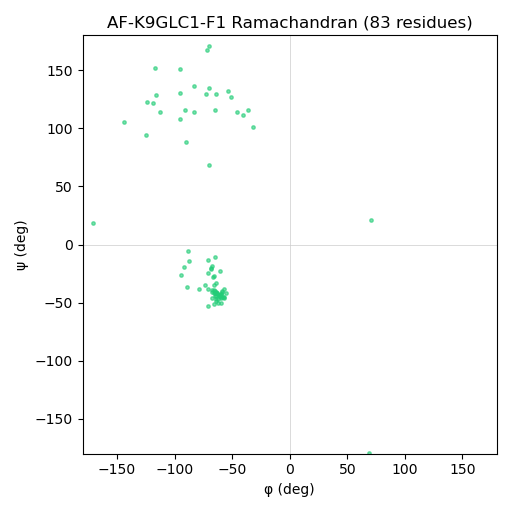-03  Pseudomonas aeruginosa PAO1
  3ech-assembly1_B  TM=5.655E-01  e=1.031E-02  Pseudomonas aeruginosa
  5e1z-assembly1_B  TM=7.472E-01  e=6.492E-02  Dehalococcoides mccartyi BTF08

pLDDT: mean 75.91, std 17.49, range [43.41, 97.69]

Solvent-accessible surface area (backbone atoms only — not comparable to full-atom values): 5204 Å² total; per-residue (Å²): 95,63,92,74,53,27,41,41,80,44,70,40,93,90,40,85,88,43,68,49,78,40,69,25,76,62,22,48,50,54,45,64,67,48,47,60,59,53,51,50,51,48,50,57,62,56,59,77,46,54,76,67,53,49,53,51,50,54,52,50,55,52,51,50,58,48,51,50,63,74,65,44,74,74,70,75,73,87,73,80,88,84,81,88,130